Protein AF-A0A7S3GVZ7-F1 (afdb_monomer)

Mean predicted aligned error: 11.16 Å

Radius of gyration: 27.03 Å; Cα contacts (8 Å, |Δi|>4): 49; chains: 1; bounding box: 55×27×97 Å

Foldseek 3Di:
DDDDDDPPDDPDPDPCVVVLQVLLVLLCPQPPDDNVVSNVLSVLSCVLPVDDPVPGDPVSVVSVVVSVVSVVNSVVVVVVVVVVVVVVVVVVVVVVVVVVVVVVVVVVVVVD

Secondary structure (DSSP, 8-state):
--------------TTHHHHHHHHHHHHH-TTS-HHHHHHHHHHHHHHHSS-GGG--HHHHHHHHHHHHHHHHHHHHHHHHHHHHHHHHHHHHHHHHHHHHHHHHHHHHH--

Structure (mmCIF, N/CA/C/O backbone):
data_AF-A0A7S3GVZ7-F1
#
_entry.id   AF-A0A7S3GVZ7-F1
#
loop_
_atom_site.group_PDB
_atom_site.id
_atom_site.type_symbol
_atom_site.label_atom_id
_atom_site.label_alt_id
_atom_site.label_comp_id
_atom_site.label_asym_id
_atom_site.label_entity_id
_atom_site.label_seq_id
_atom_site.pdbx_PDB_ins_code
_atom_site.Cartn_x
_atom_site.Cartn_y
_atom_site.Cartn_z
_atom_site.occupancy
_atom_site.B_iso_or_equiv
_atom_site.auth_seq_id
_atom_site.auth_comp_id
_atom_site.auth_asym_id
_atom_site.auth_atom_id
_atom_site.pdbx_PDB_model_num
ATOM 1 N N . GLY A 1 1 ? 23.281 -6.032 -47.164 1.00 33.00 1 GLY A N 1
ATOM 2 C CA . GLY A 1 1 ? 23.145 -7.269 -46.366 1.00 33.00 1 GLY A CA 1
ATOM 3 C C . GLY A 1 1 ? 24.427 -7.468 -45.578 1.00 33.00 1 GLY A C 1
ATOM 4 O O . GLY A 1 1 ? 25.451 -7.018 -46.054 1.00 33.00 1 GLY A O 1
ATOM 5 N N . VAL A 1 2 ? 24.462 -8.074 -44.396 1.00 30.36 2 VAL A N 1
ATOM 6 C CA . VAL A 1 2 ? 23.457 -8.876 -43.692 1.00 30.36 2 VAL A CA 1
ATOM 7 C C . VAL A 1 2 ? 23.784 -8.833 -42.185 1.00 30.36 2 VAL A C 1
ATOM 9 O O . VAL A 1 2 ? 24.951 -8.780 -41.816 1.00 30.36 2 VAL A O 1
ATOM 12 N N . ALA A 1 3 ? 22.728 -8.928 -41.371 1.00 36.41 3 ALA A N 1
ATOM 13 C CA . ALA A 1 3 ? 22.663 -9.500 -40.020 1.00 36.41 3 ALA A CA 1
ATOM 14 C C . ALA A 1 3 ? 23.325 -8.766 -38.838 1.00 36.41 3 ALA A C 1
ATOM 16 O O . ALA A 1 3 ? 24.429 -9.076 -38.400 1.00 36.41 3 ALA A O 1
ATOM 17 N N . SER A 1 4 ? 22.509 -7.924 -38.198 1.00 39.34 4 SER A N 1
ATOM 18 C CA . SER A 1 4 ? 22.568 -7.685 -36.755 1.00 39.34 4 SER A CA 1
ATOM 19 C C . SER A 1 4 ? 22.102 -8.952 -36.022 1.00 39.34 4 SER A C 1
ATOM 21 O O . SER A 1 4 ? 20.950 -9.369 -36.156 1.00 39.34 4 SER A O 1
ATOM 23 N N . ALA A 1 5 ? 23.004 -9.606 -35.289 1.00 44.56 5 ALA A N 1
ATOM 24 C CA . ALA A 1 5 ? 22.703 -10.796 -34.500 1.00 44.56 5 ALA A CA 1
ATOM 25 C C . ALA A 1 5 ? 22.257 -10.396 -33.086 1.00 44.56 5 ALA A C 1
ATOM 27 O O . ALA A 1 5 ? 23.041 -10.396 -32.137 1.00 44.56 5 ALA A O 1
ATOM 28 N N . ALA A 1 6 ? 20.971 -10.080 -32.927 1.00 46.00 6 ALA A N 1
ATOM 29 C CA . ALA A 1 6 ? 20.355 -10.034 -31.609 1.00 46.00 6 ALA A CA 1
ATOM 30 C C . ALA A 1 6 ? 20.264 -11.470 -31.065 1.00 46.00 6 ALA A C 1
ATOM 32 O O . ALA A 1 6 ? 19.392 -12.249 -31.457 1.00 46.00 6 ALA A O 1
ATOM 33 N N . LYS A 1 7 ? 21.182 -11.841 -30.162 1.00 44.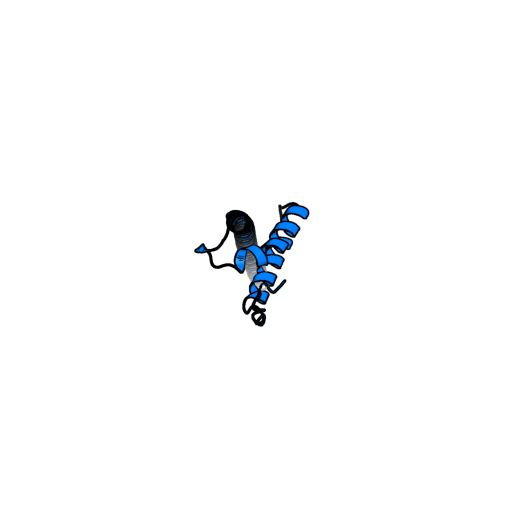41 7 LYS A N 1
ATOM 34 C CA . LYS A 1 7 ? 21.061 -13.055 -29.343 1.00 44.41 7 LYS A CA 1
ATOM 35 C C . LYS A 1 7 ? 19.751 -12.962 -28.559 1.00 44.41 7 LYS A C 1
ATOM 37 O O . LYS A 1 7 ? 19.669 -12.275 -27.544 1.00 44.41 7 LYS A O 1
ATOM 42 N N . LYS A 1 8 ? 18.720 -13.666 -29.029 1.00 49.25 8 LYS A N 1
ATOM 43 C CA . LYS A 1 8 ? 17.477 -13.903 -28.292 1.00 49.25 8 LYS A CA 1
ATOM 44 C C . LYS A 1 8 ? 17.802 -14.823 -27.116 1.00 49.25 8 LYS A C 1
ATOM 46 O O . LYS A 1 8 ? 17.649 -16.038 -27.201 1.00 49.25 8 LYS A O 1
ATOM 51 N N . GLY A 1 9 ? 18.314 -14.232 -26.037 1.00 48.34 9 GLY A N 1
ATOM 52 C CA . GLY A 1 9 ? 18.428 -14.890 -24.745 1.00 48.34 9 GLY A CA 1
ATOM 53 C C . GLY A 1 9 ? 17.056 -15.435 -24.363 1.00 48.34 9 GLY A C 1
ATOM 54 O O . GLY A 1 9 ? 16.056 -14.715 -24.397 1.00 48.34 9 GLY A O 1
ATOM 55 N N . ARG A 1 10 ? 17.003 -16.736 -24.084 1.00 51.22 10 ARG A N 1
ATOM 56 C CA . ARG A 1 10 ? 15.827 -17.439 -23.574 1.00 51.22 10 ARG A CA 1
ATOM 57 C C . ARG A 1 10 ? 15.310 -16.647 -22.371 1.00 51.22 10 ARG A C 1
ATOM 59 O O . ARG A 1 10 ? 15.997 -16.586 -21.361 1.00 51.22 10 ARG A O 1
ATOM 66 N N . ARG A 1 11 ? 14.140 -16.010 -22.501 1.00 57.44 11 ARG A N 1
ATOM 67 C CA . ARG A 1 11 ? 13.440 -15.372 -21.378 1.00 57.44 11 ARG A CA 1
ATOM 68 C C . ARG A 1 11 ? 13.116 -16.472 -20.370 1.00 57.44 11 ARG A C 1
ATOM 70 O O . ARG A 1 11 ? 12.118 -17.170 -20.520 1.00 57.44 11 ARG A O 1
ATOM 77 N N . THR A 1 12 ? 13.994 -16.679 -19.397 1.00 59.19 12 THR A N 1
ATOM 78 C CA . THR A 1 12 ? 13.624 -17.315 -18.138 1.00 59.19 12 THR A CA 1
ATOM 79 C C . THR A 1 12 ? 12.467 -16.512 -17.563 1.00 59.19 12 THR A C 1
ATOM 81 O O . THR A 1 12 ? 12.477 -15.280 -17.633 1.00 59.19 12 THR A O 1
ATOM 84 N N . ALA A 1 13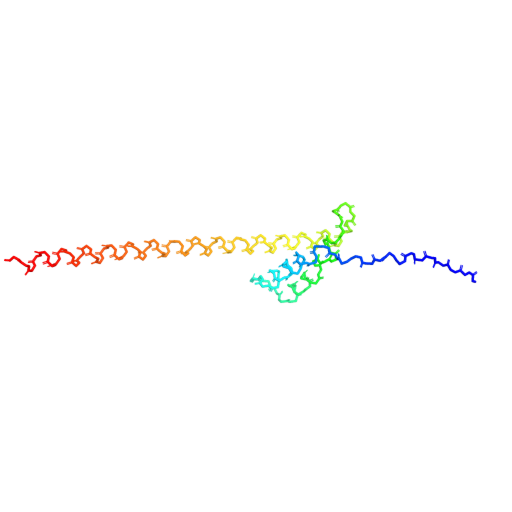 ? 11.433 -17.208 -17.088 1.00 68.44 13 ALA A N 1
ATOM 85 C CA . ALA A 1 13 ? 10.364 -16.561 -16.346 1.00 68.44 13 ALA A CA 1
ATOM 86 C C . ALA A 1 13 ? 11.012 -15.732 -15.233 1.00 68.44 13 ALA A C 1
ATOM 88 O O . ALA A 1 13 ? 11.892 -16.224 -14.527 1.00 68.44 13 ALA A O 1
ATOM 89 N N . ASP A 1 14 ? 10.643 -14.459 -15.174 1.00 74.62 14 ASP A N 1
ATOM 90 C CA . ASP A 1 14 ? 11.163 -13.529 -14.186 1.00 74.62 14 ASP A CA 1
ATOM 91 C C . ASP A 1 14 ? 10.765 -14.044 -12.792 1.00 74.62 14 ASP A C 1
ATOM 93 O O . ASP A 1 14 ? 9.561 -14.150 -12.528 1.00 74.62 14 ASP A O 1
ATOM 97 N N . PRO A 1 15 ? 11.723 -14.437 -11.931 1.00 82.31 15 PRO A N 1
ATOM 98 C CA . PRO A 1 15 ? 11.408 -15.034 -10.635 1.00 82.31 15 PRO A CA 1
ATOM 99 C C . PRO A 1 15 ? 10.668 -14.055 -9.713 1.00 82.31 15 PRO A C 1
ATOM 101 O O . PRO A 1 15 ? 9.989 -14.489 -8.785 1.00 82.31 15 PRO A O 1
ATOM 104 N N . ASP A 1 16 ? 10.753 -12.751 -9.987 1.00 88.94 16 ASP A N 1
ATOM 105 C CA . ASP A 1 16 ? 10.142 -11.699 -9.182 1.00 88.94 16 ASP A CA 1
ATOM 106 C C . ASP A 1 16 ? 8.791 -11.221 -9.732 1.00 88.94 16 ASP A C 1
ATOM 108 O O . ASP A 1 16 ? 8.179 -10.319 -9.159 1.00 88.94 16 ASP A O 1
ATOM 112 N N . LEU A 1 17 ? 8.262 -11.857 -10.787 1.00 87.69 17 LEU A N 1
ATOM 113 C CA . LEU A 1 17 ? 6.988 -11.470 -11.404 1.00 87.69 17 LEU A CA 1
ATOM 114 C C . LEU A 1 17 ? 5.845 -11.370 -10.384 1.00 87.69 17 LEU A C 1
ATOM 116 O O . LEU A 1 17 ? 5.134 -10.370 -10.355 1.00 87.69 17 LEU A O 1
ATOM 120 N N . ALA A 1 18 ? 5.732 -12.361 -9.495 1.00 91.38 18 ALA A N 1
ATOM 121 C CA . ALA A 1 18 ? 4.714 -12.375 -8.447 1.00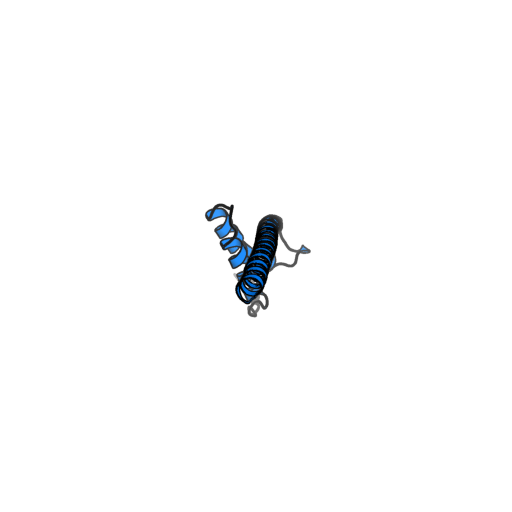 91.38 18 ALA A CA 1
ATOM 122 C C . ALA A 1 18 ? 4.851 -11.190 -7.473 1.00 91.38 18 ALA A C 1
ATOM 124 O O . ALA A 1 18 ? 3.851 -10.653 -6.997 1.00 91.38 18 ALA A O 1
ATOM 125 N N . LYS A 1 19 ? 6.083 -10.741 -7.196 1.00 92.94 19 LYS A N 1
ATOM 126 C CA . LYS A 1 19 ? 6.334 -9.573 -6.341 1.00 92.94 19 LYS A CA 1
ATOM 127 C C . LYS A 1 19 ? 5.908 -8.290 -7.045 1.00 92.94 19 LYS A C 1
ATOM 129 O O . LYS A 1 19 ? 5.287 -7.433 -6.423 1.00 92.94 19 LYS A O 1
ATOM 134 N N . TYR A 1 20 ? 6.195 -8.168 -8.341 1.00 93.75 20 TYR A N 1
ATOM 135 C CA . TYR A 1 20 ? 5.752 -7.020 -9.134 1.00 93.75 20 TYR A CA 1
ATOM 136 C C . TYR A 1 20 ? 4.229 -6.942 -9.212 1.00 93.75 20 TYR A C 1
ATOM 138 O O . TYR A 1 20 ? 3.670 -5.863 -9.030 1.00 93.75 20 TYR A O 1
ATOM 146 N N . ASP A 1 21 ? 3.555 -8.075 -9.406 1.00 93.75 21 ASP A N 1
ATOM 147 C CA . ASP A 1 21 ? 2.094 -8.128 -9.431 1.00 93.75 21 ASP A CA 1
ATOM 148 C C . ASP A 1 21 ? 1.491 -7.740 -8.075 1.00 93.75 21 ASP A C 1
ATOM 150 O O . ASP A 1 21 ? 0.523 -6.978 -8.031 1.00 93.75 21 ASP A O 1
ATOM 154 N N . SER A 1 22 ? 2.107 -8.181 -6.972 1.00 95.00 22 SER A N 1
ATOM 155 C CA . SER A 1 22 ? 1.705 -7.790 -5.618 1.00 95.00 22 SER A CA 1
ATOM 156 C C . SER A 1 22 ? 1.845 -6.284 -5.388 1.00 95.00 22 SER A C 1
ATOM 158 O O . SER A 1 22 ? 0.919 -5.657 -4.883 1.00 95.00 22 SER A O 1
ATOM 160 N N . ILE A 1 23 ? 2.975 -5.682 -5.772 1.00 94.56 23 ILE A N 1
ATOM 161 C CA . ILE A 1 23 ? 3.184 -4.232 -5.636 1.00 94.56 23 ILE A CA 1
ATOM 162 C C . ILE A 1 23 ? 2.179 -3.471 -6.509 1.00 94.56 23 ILE A C 1
ATOM 164 O O . ILE A 1 23 ? 1.557 -2.513 -6.055 1.00 94.56 23 ILE A O 1
ATOM 168 N N . ALA A 1 24 ? 1.975 -3.916 -7.750 1.00 95.50 24 ALA A N 1
ATOM 169 C CA . ALA A 1 24 ? 1.028 -3.297 -8.667 1.00 95.50 24 ALA A CA 1
ATOM 170 C C . ALA A 1 24 ? -0.417 -3.372 -8.152 1.00 95.50 24 ALA A C 1
ATOM 172 O O . ALA A 1 24 ? -1.173 -2.427 -8.362 1.00 95.50 24 ALA A O 1
ATOM 173 N N . ALA A 1 25 ? -0.803 -4.460 -7.480 1.00 95.75 25 ALA A N 1
ATOM 174 C CA . ALA A 1 25 ? -2.109 -4.579 -6.838 1.00 95.75 25 ALA A CA 1
ATOM 175 C C . ALA A 1 25 ? -2.277 -3.542 -5.718 1.00 95.75 25 ALA A C 1
ATOM 177 O O . ALA A 1 25 ? -3.211 -2.748 -5.769 1.00 95.75 25 ALA A O 1
ATOM 178 N N . VAL A 1 26 ? -1.316 -3.454 -4.791 1.00 95.12 26 VAL A N 1
ATOM 179 C CA . VAL A 1 26 ? -1.366 -2.474 -3.690 1.00 95.12 26 VAL A CA 1
ATOM 180 C C . VAL A 1 26 ? -1.440 -1.038 -4.219 1.00 95.12 26 VAL A C 1
ATOM 182 O O . VAL A 1 26 ? -2.235 -0.238 -3.735 1.00 95.12 26 VAL A O 1
ATOM 185 N N . VAL A 1 27 ? -0.668 -0.709 -5.258 1.00 95.62 27 VAL A N 1
ATOM 186 C CA . VAL A 1 27 ? -0.698 0.625 -5.880 1.00 95.62 27 VAL A CA 1
ATOM 187 C C . VAL A 1 27 ? -2.049 0.926 -6.544 1.00 95.62 27 VAL A C 1
ATOM 189 O O . VAL A 1 27 ? -2.499 2.071 -6.507 1.00 95.62 27 VAL A O 1
ATOM 192 N N . ARG A 1 28 ? -2.727 -0.067 -7.141 1.00 95.62 28 ARG A N 1
ATOM 193 C CA . ARG A 1 28 ? -4.079 0.117 -7.712 1.00 95.62 28 ARG A CA 1
ATOM 194 C C . ARG A 1 28 ? -5.126 0.383 -6.638 1.00 95.62 28 ARG A C 1
ATOM 196 O O . ARG A 1 28 ? -6.011 1.219 -6.848 1.00 95.62 28 ARG A O 1
ATOM 203 N N . ASP A 1 29 ? -4.985 -0.285 -5.505 1.00 93.88 29 ASP A N 1
ATOM 204 C CA . ASP A 1 29 ? -5.953 -0.246 -4.413 1.00 93.88 29 ASP A CA 1
ATOM 205 C C . ASP A 1 29 ? -5.691 0.903 -3.431 1.00 93.88 29 ASP A C 1
ATOM 207 O O . ASP A 1 29 ? -6.499 1.143 -2.543 1.00 93.88 29 ASP A O 1
ATOM 211 N N . ALA A 1 30 ? -4.608 1.664 -3.618 1.00 94.50 30 ALA A N 1
ATOM 212 C CA . ALA A 1 30 ? -4.302 2.822 -2.791 1.00 94.50 30 ALA A CA 1
ATOM 213 C C . ALA A 1 30 ? -5.442 3.859 -2.813 1.00 94.50 30 ALA A C 1
ATOM 215 O O . ALA A 1 30 ? -5.885 4.314 -3.876 1.00 94.50 30 ALA A O 1
ATOM 216 N N . ASP A 1 31 ? -5.909 4.253 -1.634 1.00 90.31 31 ASP A N 1
ATOM 217 C CA . ASP A 1 31 ? -6.916 5.299 -1.466 1.00 90.31 31 ASP A CA 1
ATOM 218 C C . ASP A 1 31 ? -6.284 6.694 -1.593 1.00 90.31 31 ASP A C 1
ATOM 220 O O . ASP A 1 31 ? -5.090 6.876 -1.369 1.00 90.31 31 ASP A O 1
ATOM 224 N N . GLY A 1 32 ? -7.077 7.703 -1.963 1.00 90.25 32 GLY A N 1
ATOM 225 C CA . GLY A 1 32 ? -6.617 9.100 -2.005 1.00 90.25 32 GLY A CA 1
ATOM 226 C C . GLY A 1 32 ? -5.835 9.517 -3.258 1.00 90.25 32 GLY A C 1
ATOM 227 O O . GLY A 1 32 ? -5.475 10.686 -3.374 1.00 90.25 32 GLY A O 1
ATOM 228 N N . TYR A 1 33 ? -5.633 8.618 -4.228 1.00 92.69 33 TYR A N 1
ATOM 229 C CA . TYR A 1 33 ? -4.966 8.931 -5.499 1.00 92.69 33 TYR A CA 1
ATOM 230 C C . TYR A 1 33 ? -5.903 8.785 -6.713 1.00 92.69 33 TYR A C 1
ATOM 232 O O . TYR A 1 33 ? -6.724 7.861 -6.755 1.00 92.69 33 TYR A O 1
ATOM 240 N N . PRO A 1 34 ? -5.757 9.632 -7.753 1.00 94.62 34 PRO A N 1
ATOM 241 C CA . PRO A 1 34 ? -6.523 9.507 -8.992 1.00 94.62 34 PRO A CA 1
ATOM 242 C C . PRO A 1 34 ? -6.322 8.152 -9.683 1.00 94.62 34 PRO A C 1
ATOM 244 O O . PRO A 1 34 ? -5.196 7.670 -9.823 1.00 94.62 34 PRO A O 1
ATOM 247 N N . SER A 1 35 ? -7.406 7.563 -10.196 1.00 92.62 35 SER A N 1
ATOM 248 C CA . SER A 1 35 ? -7.398 6.236 -10.836 1.00 92.62 35 SER A CA 1
ATOM 249 C C . SER A 1 35 ? -6.406 6.124 -11.998 1.00 92.62 35 SER A C 1
ATOM 251 O O . SER A 1 35 ? -5.709 5.117 -12.114 1.00 92.62 35 SER A O 1
ATOM 253 N N . GLY A 1 36 ? -6.287 7.171 -12.820 1.00 92.94 36 GLY A N 1
ATOM 254 C CA . GLY A 1 36 ? -5.331 7.215 -13.929 1.00 92.94 36 GLY A CA 1
ATOM 255 C C . GLY A 1 36 ? -3.872 7.149 -13.467 1.00 92.94 36 GLY A C 1
ATOM 256 O O . GLY A 1 36 ? -3.072 6.429 -14.061 1.00 92.94 36 GLY A O 1
ATOM 257 N N . ILE A 1 37 ? -3.539 7.829 -12.366 1.00 92.56 37 ILE A N 1
ATOM 258 C CA . ILE A 1 37 ? -2.186 7.819 -11.792 1.00 92.56 37 ILE A CA 1
ATOM 259 C C . ILE A 1 37 ? -1.879 6.439 -11.206 1.00 92.56 37 ILE A C 1
ATOM 261 O O . ILE A 1 37 ? -0.818 5.881 -11.477 1.00 92.56 37 ILE A O 1
ATOM 265 N N . LYS A 1 38 ? -2.832 5.839 -10.483 1.00 95.50 38 LYS A N 1
ATOM 266 C CA . LYS A 1 38 ? -2.687 4.483 -9.933 1.00 95.50 38 LYS A CA 1
ATOM 267 C C . LYS A 1 38 ? -2.476 3.432 -11.018 1.00 95.50 38 LYS A C 1
ATOM 269 O O . LYS A 1 38 ? -1.582 2.599 -10.901 1.00 95.50 38 LYS A O 1
ATOM 274 N N . ALA A 1 39 ? -3.258 3.488 -12.096 1.00 94.38 39 ALA A N 1
ATOM 275 C CA . ALA A 1 39 ? -3.118 2.574 -13.226 1.00 94.38 39 ALA A CA 1
ATOM 276 C C . ALA A 1 39 ? -1.757 2.733 -13.925 1.00 94.38 39 ALA A C 1
ATOM 278 O O . ALA A 1 39 ? -1.089 1.737 -14.211 1.00 94.38 39 ALA A O 1
ATOM 279 N N . MET A 1 40 ? -1.322 3.979 -14.142 1.00 94.44 40 MET A N 1
ATOM 280 C CA . MET A 1 40 ? -0.010 4.283 -14.711 1.00 94.44 40 MET A CA 1
ATOM 281 C C . MET A 1 40 ? 1.114 3.717 -13.838 1.00 94.44 40 MET A C 1
ATOM 283 O O . MET A 1 40 ? 1.937 2.948 -14.335 1.00 94.44 40 MET A O 1
ATOM 287 N N . LEU A 1 41 ? 1.125 4.034 -12.540 1.00 94.69 41 LEU A N 1
ATOM 288 C CA . LEU A 1 41 ? 2.146 3.547 -11.614 1.00 94.69 41 LEU A CA 1
ATOM 289 C C . LEU A 1 41 ? 2.142 2.018 -11.550 1.00 94.69 41 LEU A C 1
ATOM 291 O O . LEU A 1 41 ? 3.189 1.408 -11.731 1.00 94.69 41 LEU A O 1
ATOM 295 N N . ALA A 1 42 ? 0.979 1.379 -11.421 1.00 94.88 42 ALA A N 1
ATOM 296 C CA . ALA A 1 42 ? 0.872 -0.078 -11.410 1.00 94.88 42 ALA A CA 1
ATOM 297 C C . ALA A 1 42 ? 1.441 -0.730 -12.684 1.00 94.88 42 ALA A C 1
ATOM 299 O O . ALA A 1 42 ? 2.106 -1.762 -12.607 1.00 94.88 42 ALA A O 1
ATOM 300 N N . SER A 1 43 ? 1.228 -0.118 -13.854 1.00 93.69 43 SER A N 1
ATOM 301 C CA . SER A 1 43 ? 1.801 -0.599 -15.119 1.00 93.69 43 SER A CA 1
ATOM 302 C C . SER A 1 43 ? 3.323 -0.409 -15.204 1.00 93.69 43 SER A C 1
ATOM 304 O O . SER A 1 43 ? 4.016 -1.208 -15.837 1.00 93.69 43 SER A O 1
ATOM 306 N N . ALA A 1 44 ? 3.858 0.609 -14.525 1.00 92.50 44 ALA A N 1
ATOM 307 C CA . ALA A 1 44 ? 5.280 0.926 -14.510 1.00 92.50 44 ALA A CA 1
ATOM 308 C C . ALA A 1 44 ? 6.093 0.046 -13.543 1.00 92.50 44 ALA A C 1
ATOM 310 O O . ALA A 1 44 ? 7.313 -0.003 -13.675 1.00 92.50 44 ALA A O 1
ATOM 31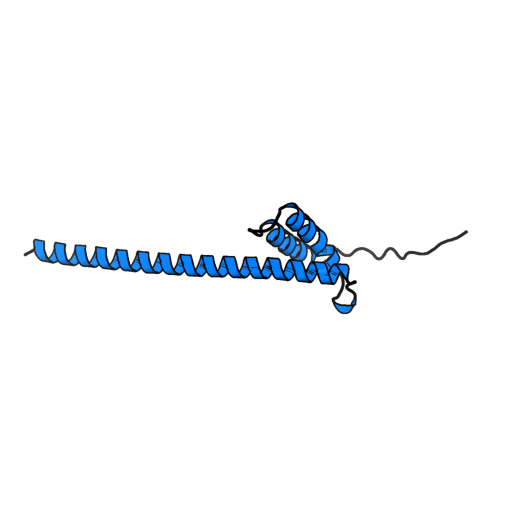1 N N . VAL A 1 45 ? 5.458 -0.675 -12.606 1.00 92.88 45 VAL A N 1
ATOM 312 C CA . VAL A 1 45 ? 6.142 -1.465 -11.557 1.00 92.88 45 VAL A CA 1
ATOM 313 C C . VAL A 1 45 ? 7.191 -2.402 -12.146 1.00 92.88 45 VAL A C 1
ATOM 315 O O . VAL A 1 45 ? 8.360 -2.348 -11.771 1.00 92.88 45 VAL A O 1
ATOM 318 N N . LYS A 1 46 ? 6.800 -3.228 -13.120 1.00 90.56 46 LYS A N 1
ATOM 319 C CA . LYS A 1 46 ? 7.714 -4.204 -13.720 1.00 90.56 46 LYS A CA 1
ATOM 320 C C . LYS A 1 46 ? 8.862 -3.530 -14.468 1.00 90.56 46 LYS A C 1
ATOM 322 O O . LYS A 1 46 ? 10.006 -3.936 -14.323 1.00 90.56 46 LYS A O 1
ATOM 327 N N . VAL A 1 47 ? 8.572 -2.502 -15.263 1.00 87.88 47 VAL A N 1
ATOM 328 C CA . VAL A 1 47 ? 9.592 -1.817 -16.075 1.00 87.88 47 VAL A CA 1
ATOM 329 C C . VAL A 1 47 ? 10.602 -1.087 -15.188 1.00 87.88 47 VAL A C 1
ATOM 331 O O . VAL A 1 47 ? 11.791 -1.080 -15.495 1.00 87.88 47 VAL A O 1
ATOM 334 N N . SER A 1 48 ? 10.147 -0.530 -14.068 1.00 89.44 48 SER A N 1
ATOM 335 C CA . SER A 1 48 ? 10.987 0.252 -13.164 1.00 89.44 48 SER A CA 1
ATOM 336 C C . SER A 1 48 ? 11.780 -0.599 -12.166 1.00 89.44 48 SER A C 1
ATOM 338 O O . SER A 1 48 ? 12.829 -0.163 -11.695 1.00 89.44 48 SER A O 1
ATOM 340 N N . LEU A 1 49 ? 11.310 -1.813 -11.848 1.00 88.50 49 LEU A N 1
ATOM 341 C CA . LEU A 1 49 ? 11.939 -2.702 -10.861 1.00 88.50 49 LEU A CA 1
ATOM 342 C C . LEU A 1 49 ? 12.694 -3.896 -11.462 1.00 88.50 49 LEU A C 1
ATOM 344 O O . LEU A 1 49 ? 13.510 -4.479 -10.752 1.00 88.50 49 LEU A O 1
ATOM 348 N N . ALA A 1 50 ? 12.474 -4.238 -12.737 1.00 86.88 50 ALA A N 1
ATOM 349 C CA . ALA A 1 50 ? 13.186 -5.336 -13.403 1.00 86.88 50 ALA A CA 1
ATOM 350 C C . ALA A 1 50 ? 14.676 -5.035 -13.645 1.00 86.88 50 ALA A C 1
ATOM 352 O O . ALA A 1 50 ? 15.483 -5.954 -13.775 1.00 86.88 50 ALA A O 1
ATOM 353 N N . ALA A 1 51 ? 15.056 -3.755 -13.720 1.00 82.12 51 ALA A N 1
ATOM 354 C CA . ALA A 1 51 ? 16.454 -3.353 -13.800 1.00 82.12 51 ALA A CA 1
ATOM 355 C C . ALA A 1 51 ? 17.066 -3.201 -12.389 1.00 82.12 51 ALA A C 1
ATOM 357 O O . ALA A 1 51 ? 16.432 -2.596 -11.507 1.00 82.12 51 ALA A O 1
ATOM 358 N N . PRO A 1 52 ? 18.312 -3.677 -12.174 1.00 78.69 52 PRO A N 1
ATOM 359 C CA . PRO A 1 52 ? 19.099 -3.343 -10.990 1.00 78.69 52 PRO A CA 1
ATOM 360 C C . PRO A 1 52 ? 19.155 -1.832 -10.776 1.00 78.69 52 PRO A C 1
ATOM 362 O O . PRO A 1 52 ? 19.160 -1.077 -11.747 1.00 78.69 52 PRO A O 1
ATOM 365 N N . ARG A 1 53 ? 19.216 -1.394 -9.513 1.00 76.44 53 ARG A N 1
ATOM 366 C CA . ARG A 1 53 ? 19.142 0.028 -9.137 1.00 76.44 53 ARG A CA 1
ATOM 367 C C . ARG A 1 53 ? 20.107 0.902 -9.942 1.00 76.44 53 ARG A C 1
ATOM 369 O O . ARG A 1 53 ? 19.669 1.898 -10.497 1.00 76.44 53 ARG A O 1
ATOM 376 N N . ASP A 1 54 ? 21.357 0.474 -10.082 1.00 74.81 54 ASP A N 1
ATOM 377 C CA . ASP A 1 54 ? 22.414 1.239 -10.763 1.00 74.81 54 ASP A CA 1
ATOM 378 C C . ASP A 1 54 ? 22.234 1.317 -12.293 1.00 74.81 54 ASP A C 1
ATOM 380 O O . ASP A 1 54 ? 22.934 2.062 -12.973 1.00 74.81 54 ASP A O 1
ATOM 384 N N . LEU A 1 55 ? 21.296 0.540 -12.845 1.00 73.12 55 LEU A N 1
ATOM 385 C CA . LEU A 1 55 ? 20.944 0.508 -14.266 1.00 73.12 55 LEU A CA 1
ATOM 386 C C . LEU A 1 55 ? 19.578 1.151 -14.546 1.00 73.12 55 LEU A C 1
ATOM 388 O O . LEU A 1 55 ? 19.125 1.156 -15.693 1.00 73.12 55 LEU A O 1
ATOM 392 N N . ARG A 1 56 ? 18.897 1.682 -13.522 1.00 79.00 56 ARG A N 1
ATOM 393 C CA . ARG A 1 56 ? 17.627 2.387 -13.704 1.00 79.00 56 ARG A CA 1
ATOM 394 C C . ARG A 1 56 ? 17.899 3.733 -14.363 1.00 79.00 56 ARG A C 1
ATOM 396 O O . ARG A 1 56 ? 18.643 4.560 -13.857 1.00 79.00 56 ARG A O 1
ATOM 403 N N . HIS A 1 57 ? 17.277 3.966 -15.511 1.00 80.00 57 HIS A N 1
ATOM 404 C CA . HIS A 1 57 ? 17.259 5.293 -16.123 1.00 80.00 57 HIS A CA 1
ATOM 405 C C . HIS A 1 57 ? 16.322 6.224 -15.331 1.00 80.00 57 HIS A C 1
ATOM 407 O O . HIS A 1 57 ? 15.407 5.742 -14.664 1.00 80.00 57 HIS A O 1
ATOM 413 N N . GLY A 1 58 ? 16.490 7.548 -15.438 1.00 83.12 58 GLY A N 1
ATOM 414 C CA . GLY A 1 58 ? 15.793 8.529 -14.579 1.00 83.12 58 GLY A CA 1
ATOM 415 C C . GLY A 1 58 ? 14.259 8.410 -14.526 1.00 83.12 58 GLY A C 1
ATOM 416 O O . GLY A 1 58 ? 13.642 8.724 -13.509 1.00 83.12 58 GLY A O 1
ATOM 417 N N . PHE A 1 59 ? 13.631 7.877 -15.580 1.00 84.62 59 PHE A N 1
ATOM 418 C CA . PHE A 1 59 ?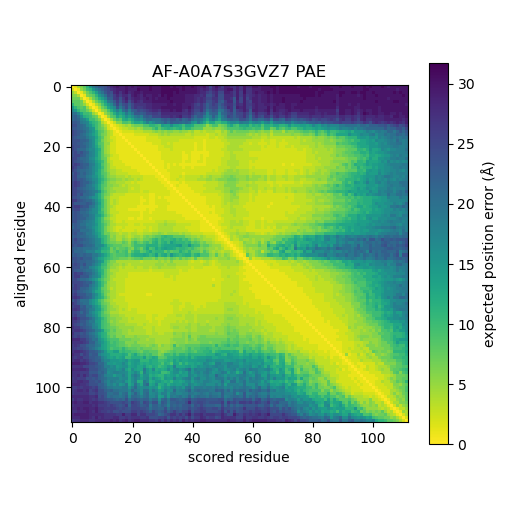 12.208 7.525 -15.564 1.00 84.62 59 PHE A CA 1
ATOM 419 C C . PHE A 1 59 ? 11.883 6.438 -14.527 1.00 84.62 59 PHE A C 1
ATOM 421 O O . PHE A 1 59 ? 10.974 6.613 -13.720 1.00 84.62 59 PHE A O 1
ATOM 428 N N . ALA A 1 60 ? 12.632 5.333 -14.524 1.00 86.12 60 ALA A N 1
ATOM 429 C CA . ALA A 1 60 ? 12.426 4.232 -13.588 1.00 86.12 60 ALA A CA 1
ATOM 430 C C . ALA A 1 60 ? 12.663 4.683 -12.141 1.00 86.12 60 ALA A C 1
ATOM 432 O O . ALA A 1 60 ? 11.905 4.300 -11.257 1.00 86.12 60 ALA A O 1
ATOM 433 N N . GLU A 1 61 ? 13.656 5.541 -11.899 1.00 89.31 61 GLU A N 1
ATOM 434 C CA . GLU A 1 61 ? 13.889 6.116 -10.569 1.00 89.31 61 GLU A CA 1
ATOM 435 C C . GLU A 1 61 ? 12.713 6.973 -10.096 1.00 89.31 61 GLU A C 1
ATOM 437 O O . GLU A 1 61 ? 12.227 6.791 -8.982 1.00 89.31 61 GLU A O 1
ATOM 442 N N . SER A 1 62 ? 12.198 7.845 -10.966 1.00 90.19 62 SER A N 1
ATOM 443 C CA . SER A 1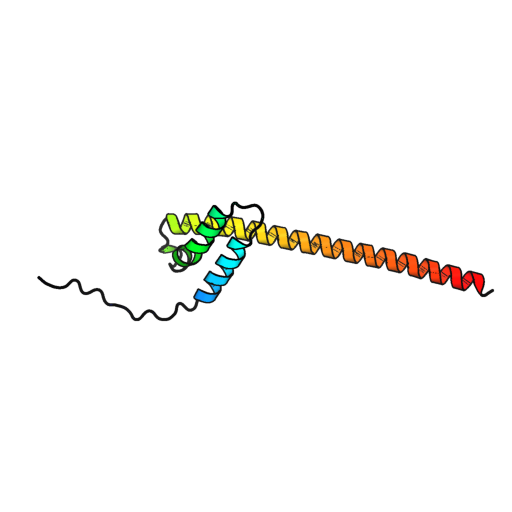 62 ? 11.055 8.709 -10.649 1.00 90.19 62 SER A CA 1
ATOM 444 C C . SER A 1 62 ? 9.781 7.900 -10.386 1.00 90.19 62 SER A C 1
ATOM 446 O O . SER A 1 62 ? 9.037 8.188 -9.451 1.00 90.19 62 SER A O 1
ATOM 448 N N . MET A 1 63 ? 9.538 6.849 -11.176 1.00 91.44 63 MET A N 1
ATOM 449 C CA . MET A 1 63 ? 8.416 5.936 -10.946 1.00 91.44 63 MET A CA 1
ATOM 450 C C . MET A 1 63 ? 8.554 5.188 -9.619 1.00 91.44 63 MET A C 1
ATOM 452 O O . MET A 1 63 ? 7.571 5.061 -8.896 1.00 91.44 63 MET A O 1
ATOM 456 N N . VAL A 1 64 ? 9.759 4.717 -9.279 1.00 91.94 64 VAL A N 1
ATOM 457 C CA . VAL A 1 64 ? 10.015 4.038 -8.001 1.00 91.94 64 VAL A CA 1
ATOM 458 C C . VAL A 1 64 ? 9.791 4.979 -6.823 1.00 91.94 64 VAL A C 1
ATOM 460 O O . VAL A 1 64 ? 9.148 4.569 -5.864 1.00 91.94 64 VAL A O 1
ATOM 463 N N . ALA A 1 65 ? 10.245 6.231 -6.907 1.00 93.00 65 ALA A N 1
ATOM 464 C CA . ALA A 1 65 ? 10.022 7.221 -5.856 1.00 93.00 65 ALA A CA 1
ATOM 465 C C . ALA A 1 65 ? 8.522 7.480 -5.617 1.00 93.00 65 ALA A C 1
ATOM 467 O O . ALA A 1 65 ? 8.070 7.497 -4.474 1.00 93.00 65 ALA A O 1
ATOM 468 N N . MET A 1 66 ? 7.726 7.598 -6.685 1.00 93.25 66 MET A N 1
ATOM 469 C CA . MET A 1 66 ? 6.271 7.753 -6.555 1.00 93.25 66 MET A CA 1
ATOM 470 C C . MET A 1 66 ? 5.588 6.497 -6.005 1.00 93.25 66 MET A C 1
ATOM 472 O O . MET A 1 66 ? 4.684 6.597 -5.182 1.00 93.25 66 MET A O 1
ATOM 476 N N . MET A 1 67 ? 6.015 5.302 -6.428 1.00 94.31 67 MET A N 1
ATOM 477 C CA . MET A 1 67 ? 5.513 4.050 -5.849 1.00 94.31 67 MET A CA 1
ATOM 478 C C . MET A 1 67 ? 5.846 3.957 -4.359 1.00 94.31 67 MET A C 1
ATOM 480 O O . MET A 1 67 ? 5.013 3.513 -3.579 1.00 94.31 67 MET A O 1
ATOM 484 N N . GLU A 1 68 ? 7.043 4.382 -3.957 1.00 94.81 68 GLU A N 1
ATOM 485 C CA . GLU A 1 68 ? 7.470 4.403 -2.559 1.00 94.81 68 GLU A CA 1
ATOM 486 C C . GLU A 1 68 ? 6.585 5.325 -1.712 1.00 94.81 68 GLU A C 1
ATOM 488 O O . GLU A 1 68 ? 6.163 4.931 -0.627 1.00 94.81 68 GLU A O 1
ATOM 493 N N . GLU A 1 69 ? 6.253 6.516 -2.210 1.00 94.94 69 GLU A N 1
ATOM 494 C CA . GLU A 1 69 ? 5.334 7.436 -1.532 1.00 94.94 69 GLU A CA 1
ATOM 495 C C . GLU A 1 69 ? 3.938 6.821 -1.346 1.00 94.94 69 GLU A C 1
ATOM 497 O O . GLU A 1 69 ? 3.398 6.835 -0.239 1.00 94.94 69 GLU A O 1
ATOM 502 N N . VAL A 1 70 ? 3.384 6.219 -2.405 1.00 95.12 70 VAL A N 1
ATOM 503 C CA . VAL A 1 70 ? 2.082 5.535 -2.351 1.00 95.12 70 VAL A CA 1
ATOM 504 C C . VAL A 1 70 ? 2.114 4.360 -1.370 1.00 95.12 70 VAL A C 1
ATOM 506 O O . VAL A 1 70 ? 1.195 4.183 -0.579 1.00 95.12 70 VAL A O 1
ATOM 509 N N . LEU A 1 71 ? 3.174 3.551 -1.375 1.00 94.62 71 LEU A N 1
ATOM 510 C CA . LEU A 1 71 ? 3.282 2.414 -0.458 1.00 94.62 71 LEU A CA 1
ATOM 511 C C . LEU A 1 71 ? 3.404 2.866 1.002 1.00 94.62 71 LEU A C 1
ATOM 513 O O . LEU A 1 71 ? 2.770 2.271 1.872 1.00 94.62 71 LEU A O 1
ATOM 517 N N . LYS A 1 72 ? 4.150 3.944 1.274 1.00 95.31 72 LYS A N 1
ATOM 518 C CA . LYS A 1 72 ? 4.252 4.534 2.617 1.00 95.31 72 LYS A CA 1
ATOM 519 C C . LYS A 1 72 ? 2.919 5.091 3.108 1.00 95.31 72 LYS A C 1
ATOM 521 O O . LYS A 1 72 ? 2.597 4.930 4.284 1.00 95.31 72 LYS A O 1
ATOM 526 N N . SER A 1 73 ? 2.136 5.731 2.238 1.00 94.75 73 SER A N 1
ATOM 527 C CA . SER A 1 73 ? 0.818 6.246 2.626 1.00 94.75 73 SER A CA 1
ATOM 528 C C . SER A 1 73 ? -0.172 5.115 2.917 1.00 94.75 73 SER A C 1
ATOM 530 O O . SER A 1 73 ? -0.899 5.181 3.910 1.00 94.75 73 SER A O 1
ATOM 532 N N . VAL A 1 74 ? -0.135 4.030 2.135 1.00 94.56 74 VAL A N 1
ATOM 533 C CA . VAL A 1 74 ? -0.916 2.814 2.410 1.00 94.56 74 VAL A CA 1
ATOM 534 C C . VAL A 1 74 ? -0.498 2.181 3.740 1.00 94.56 74 VAL A C 1
ATOM 536 O O . VAL A 1 74 ? -1.359 1.883 4.566 1.00 94.56 74 VAL A O 1
ATOM 539 N N . GLU A 1 75 ? 0.804 2.018 3.991 1.00 93.75 75 GLU A N 1
ATOM 540 C CA . GLU A 1 75 ? 1.323 1.475 5.253 1.00 93.75 75 GLU A CA 1
ATOM 541 C C . GLU A 1 75 ? 0.864 2.307 6.459 1.00 93.75 75 GLU A C 1
ATOM 543 O O . GLU A 1 75 ? 0.388 1.754 7.453 1.00 93.75 75 GLU A O 1
ATOM 548 N N . ALA A 1 76 ? 0.947 3.636 6.360 1.00 93.75 76 ALA A N 1
ATOM 549 C CA . ALA A 1 76 ? 0.476 4.544 7.399 1.00 93.75 76 ALA A CA 1
ATOM 550 C C . ALA A 1 76 ? -1.035 4.402 7.644 1.00 93.75 76 ALA A C 1
ATOM 552 O O . ALA A 1 76 ? -1.458 4.290 8.795 1.00 93.75 76 ALA A O 1
ATOM 553 N N . SER A 1 77 ? -1.843 4.334 6.580 1.00 92.31 77 SER A N 1
ATOM 554 C CA . SER A 1 77 ? -3.295 4.145 6.689 1.00 92.31 77 SER A CA 1
ATOM 555 C C . SER A 1 77 ? -3.653 2.816 7.357 1.00 92.31 77 SER A C 1
ATOM 557 O O . SER A 1 77 ? -4.527 2.771 8.222 1.00 92.31 77 SER A O 1
ATOM 559 N N . VAL A 1 78 ? -2.958 1.729 7.006 1.00 92.88 78 VAL A N 1
ATOM 560 C CA . VAL A 1 78 ? -3.172 0.415 7.628 1.00 92.88 78 VAL A CA 1
ATOM 561 C C . VAL A 1 78 ? -2.810 0.453 9.111 1.00 92.88 78 VAL A C 1
ATOM 563 O O . VAL A 1 78 ? -3.602 -0.002 9.933 1.00 92.88 78 VAL A O 1
ATOM 566 N N . ARG A 1 79 ? -1.664 1.041 9.478 1.00 94.06 79 ARG A N 1
ATOM 567 C CA . ARG A 1 79 ? -1.264 1.198 10.888 1.00 94.06 79 ARG A CA 1
ATOM 568 C C . ARG A 1 79 ? -2.281 2.000 11.690 1.00 94.06 79 ARG A C 1
ATOM 570 O O . ARG A 1 79 ? -2.617 1.606 12.801 1.00 94.06 79 ARG A O 1
ATOM 577 N N . GLN A 1 80 ? -2.794 3.085 11.117 1.00 93.31 80 GLN A N 1
ATOM 578 C CA . GLN A 1 80 ? -3.828 3.888 11.755 1.00 93.31 80 GLN A CA 1
ATOM 579 C C . GLN A 1 80 ? -5.112 3.075 11.971 1.00 93.31 80 GLN A C 1
ATOM 581 O O . GLN A 1 80 ? -5.637 3.056 13.080 1.00 93.31 80 GLN A O 1
ATOM 586 N N . LYS A 1 81 ? -5.582 2.344 10.951 1.00 92.25 81 LYS A N 1
ATOM 587 C CA . LYS A 1 81 ? -6.772 1.482 11.063 1.00 92.25 81 LYS A CA 1
ATOM 588 C C . LYS A 1 81 ? -6.605 0.407 12.139 1.00 92.25 81 LYS A C 1
ATOM 590 O O . LYS A 1 81 ? -7.553 0.141 12.869 1.00 92.25 81 LYS A O 1
ATOM 595 N N . VAL A 1 82 ? -5.421 -0.199 12.256 1.00 94.06 82 VAL A N 1
ATOM 596 C CA . VAL A 1 82 ? -5.127 -1.176 13.319 1.00 94.06 82 VAL A CA 1
ATOM 597 C C . VAL A 1 82 ? -5.218 -0.519 14.693 1.00 94.06 82 VAL A C 1
ATOM 599 O O . VAL A 1 82 ? -5.968 -1.008 15.531 1.00 94.06 82 VAL A O 1
ATOM 602 N N . ALA A 1 83 ? -4.550 0.618 14.898 1.00 93.44 83 ALA A N 1
ATOM 603 C CA . ALA A 1 83 ? -4.592 1.335 16.172 1.00 93.44 83 ALA A CA 1
ATOM 604 C C . ALA A 1 83 ? -6.024 1.756 16.558 1.00 93.44 83 ALA A C 1
ATOM 606 O O . ALA A 1 83 ? -6.439 1.597 17.703 1.00 93.44 83 ALA A O 1
ATOM 607 N N . GLU A 1 84 ? -6.816 2.242 15.599 1.00 92.44 84 GLU A N 1
ATOM 608 C CA . GLU A 1 84 ? -8.226 2.585 15.820 1.00 92.44 84 GLU A CA 1
ATOM 609 C C . GLU A 1 84 ? -9.078 1.366 16.204 1.00 92.44 84 GLU A C 1
ATOM 611 O O . GLU A 1 84 ? -9.983 1.478 17.032 1.00 92.44 84 GLU A O 1
ATOM 616 N N . LEU A 1 85 ? -8.822 0.203 15.600 1.00 92.12 85 LEU A N 1
ATOM 617 C CA . LEU A 1 85 ? -9.531 -1.032 15.930 1.00 92.12 85 LEU A CA 1
ATOM 618 C C . LEU A 1 85 ? -9.131 -1.566 17.308 1.00 92.12 85 LEU A C 1
ATOM 620 O O . LEU A 1 85 ? -10.007 -1.977 18.062 1.00 92.12 85 LEU A O 1
ATOM 624 N N . GLU A 1 86 ? -7.847 -1.522 17.660 1.00 92.94 86 GLU A N 1
ATOM 625 C CA . GLU A 1 86 ? -7.356 -1.910 18.988 1.00 92.94 86 GLU A CA 1
ATOM 626 C C . GLU A 1 86 ? -7.976 -1.047 20.094 1.00 92.94 86 GLU A C 1
ATOM 628 O O . GLU A 1 86 ? -8.425 -1.580 21.110 1.00 92.94 86 GLU A O 1
ATOM 633 N N . LEU A 1 87 ? -8.092 0.268 19.871 1.00 91.62 87 LEU A N 1
ATOM 634 C CA . LEU A 1 87 ? -8.779 1.173 20.795 1.00 91.62 87 LEU A CA 1
ATOM 635 C C . LEU A 1 87 ? -10.255 0.797 20.972 1.00 91.62 87 LEU A C 1
ATOM 637 O O . LEU A 1 87 ? -10.711 0.649 22.102 1.00 91.62 87 LEU A O 1
ATOM 641 N N . LYS A 1 88 ? -10.984 0.561 19.874 1.00 89.81 88 LYS A N 1
ATOM 642 C CA . LYS A 1 88 ? -12.405 0.166 19.926 1.00 89.81 88 LYS A CA 1
ATOM 643 C C . LYS A 1 88 ? -12.626 -1.155 20.656 1.00 89.81 88 LYS A C 1
ATOM 645 O O . LYS A 1 88 ? -13.623 -1.310 21.358 1.00 89.81 88 LYS A O 1
ATOM 650 N N . VAL A 1 89 ? -11.722 -2.119 20.483 1.00 91.19 89 VAL A N 1
ATOM 651 C CA . VAL A 1 89 ? -11.779 -3.391 21.215 1.00 91.19 89 VAL A CA 1
ATOM 652 C C . VAL A 1 89 ? -11.565 -3.145 22.708 1.00 91.19 89 VAL A C 1
ATOM 654 O O . VAL A 1 89 ? -12.371 -3.608 23.511 1.00 91.19 89 VAL A O 1
ATOM 657 N N . GLY A 1 90 ? -10.562 -2.343 23.078 1.00 86.75 90 GLY A N 1
ATOM 658 C CA . GLY A 1 90 ? -10.316 -1.973 24.472 1.00 86.75 90 GLY A CA 1
ATOM 659 C C . GLY A 1 90 ? -11.498 -1.249 25.129 1.00 86.75 90 GLY A C 1
ATOM 660 O O . GLY A 1 90 ? -11.866 -1.580 26.254 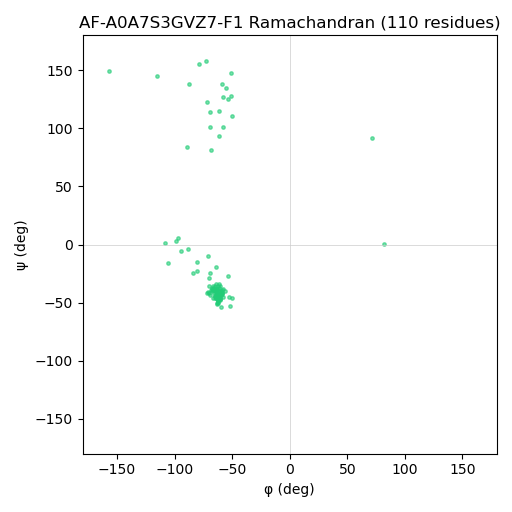1.00 86.75 90 GLY A O 1
ATOM 661 N N . GLU A 1 91 ? -12.129 -0.306 24.427 1.00 88.44 91 GLU A N 1
ATOM 662 C CA . GLU A 1 91 ? -13.343 0.387 24.889 1.00 88.44 91 GLU A CA 1
ATOM 663 C C . GLU A 1 91 ? -14.511 -0.590 25.084 1.00 88.44 91 GLU A C 1
ATOM 665 O O . GLU A 1 91 ? -15.162 -0.588 26.130 1.00 88.44 91 GLU A O 1
ATOM 670 N N . SER A 1 92 ? -14.739 -1.480 24.114 1.00 85.94 92 SER A N 1
ATOM 671 C CA . SER A 1 92 ? -15.772 -2.517 24.203 1.00 85.94 92 SER A CA 1
ATOM 672 C C . SER A 1 92 ? -15.557 -3.443 25.404 1.00 85.94 92 SER A C 1
ATOM 674 O O . SER A 1 92 ? -16.518 -3.810 26.081 1.00 85.94 92 SER A O 1
ATOM 676 N N . ASP A 1 93 ? -14.319 -3.850 25.675 1.00 89.00 93 ASP A N 1
ATOM 677 C CA . ASP A 1 93 ? -14.013 -4.741 26.795 1.00 89.00 93 ASP A CA 1
ATOM 678 C C . ASP A 1 93 ? -14.188 -4.037 28.148 1.00 89.00 93 ASP A C 1
ATOM 680 O O . ASP A 1 93 ? -14.712 -4.637 29.089 1.00 89.00 93 ASP A O 1
ATOM 684 N N . GLN A 1 94 ? -13.858 -2.743 28.237 1.00 83.69 94 GLN A N 1
ATOM 685 C CA . GLN A 1 94 ? -14.155 -1.929 29.420 1.00 83.69 94 GLN A CA 1
ATOM 686 C C . GLN A 1 94 ? -15.663 -1.798 29.656 1.00 83.69 94 GLN A C 1
ATOM 688 O O . GLN A 1 94 ? -16.130 -2.015 30.775 1.00 83.69 94 GLN A O 1
ATOM 693 N N . GLU A 1 95 ? -16.443 -1.488 28.617 1.00 83.88 95 GLU A N 1
ATOM 694 C CA . GLU A 1 95 ? -17.899 -1.400 28.739 1.00 83.88 95 GLU A CA 1
ATOM 695 C C . GLU A 1 95 ? -18.521 -2.724 29.191 1.00 83.88 95 GLU A C 1
ATOM 697 O O . GLU A 1 95 ? -19.433 -2.722 30.021 1.00 83.88 95 GLU A O 1
ATOM 702 N N . LYS A 1 96 ? -18.033 -3.856 28.671 1.00 85.31 96 LYS A N 1
ATOM 703 C CA . LYS A 1 96 ? -18.482 -5.184 29.107 1.00 85.31 96 LYS A CA 1
ATOM 704 C C . LYS A 1 96 ? -18.169 -5.423 30.578 1.00 85.31 96 LYS A C 1
ATOM 706 O O . LYS A 1 96 ? -19.087 -5.762 31.315 1.00 85.31 96 LYS A O 1
ATOM 711 N N . ALA A 1 97 ? -16.938 -5.163 31.018 1.00 85.06 97 ALA A N 1
ATOM 712 C CA . ALA A 1 97 ? -16.548 -5.334 32.416 1.00 85.06 97 ALA A CA 1
ATOM 713 C C . ALA A 1 97 ? -17.401 -4.475 33.368 1.00 85.06 97 ALA A C 1
ATOM 715 O O . ALA A 1 97 ? -17.817 -4.942 34.428 1.00 85.06 97 ALA A O 1
ATOM 716 N N . VAL A 1 98 ? -17.725 -3.236 32.975 1.00 84.25 98 VAL A N 1
ATOM 717 C CA . VAL A 1 98 ? -18.621 -2.359 33.749 1.00 84.25 98 VAL A CA 1
ATOM 718 C C . VAL A 1 98 ? -20.039 -2.933 33.820 1.00 84.25 98 VAL A C 1
ATOM 720 O O . VAL A 1 98 ? -20.646 -2.935 34.892 1.00 84.25 98 VAL A O 1
ATOM 723 N N . ARG A 1 99 ? -20.579 -3.434 32.700 1.00 78.94 99 ARG A N 1
ATOM 724 C CA . ARG A 1 99 ? -21.917 -4.047 32.667 1.00 78.94 99 ARG A CA 1
ATOM 725 C C . ARG A 1 99 ? -21.973 -5.331 33.495 1.00 78.94 99 ARG A C 1
ATOM 727 O O . ARG A 1 99 ? -22.940 -5.517 34.226 1.00 78.94 99 ARG A O 1
ATOM 734 N N . GLU A 1 100 ? -20.953 -6.180 33.416 1.00 87.31 100 GLU A N 1
ATOM 735 C CA . GLU A 1 100 ? -20.853 -7.415 34.204 1.00 87.31 100 GLU A CA 1
ATOM 736 C C . GLU A 1 100 ? -20.791 -7.109 35.706 1.00 87.31 100 GLU A C 1
ATOM 738 O O . GLU A 1 100 ? -21.614 -7.616 36.464 1.00 87.31 100 GLU A O 1
ATOM 743 N N . ALA A 1 101 ? -19.940 -6.171 36.132 1.00 82.19 101 ALA A N 1
ATOM 744 C CA . ALA A 1 101 ? -19.874 -5.746 37.532 1.00 82.19 101 ALA A CA 1
ATOM 745 C C . ALA A 1 101 ? -21.205 -5.153 38.051 1.00 82.19 101 ALA A C 1
ATOM 747 O O . ALA A 1 101 ? -21.586 -5.351 39.211 1.00 82.19 101 ALA A O 1
ATOM 748 N N . ALA A 1 102 ? -21.946 -4.432 37.204 1.00 79.38 102 ALA A N 1
ATOM 749 C CA . ALA A 1 102 ? -23.271 -3.915 37.549 1.00 79.38 102 ALA A CA 1
ATOM 750 C C . ALA A 1 102 ? -24.317 -5.037 37.716 1.00 79.38 102 ALA A C 1
ATOM 752 O O . ALA A 1 102 ? -25.149 -4.979 38.624 1.00 79.38 102 ALA A O 1
ATOM 753 N N . VAL A 1 103 ? -24.270 -6.077 36.878 1.00 82.19 103 VAL A N 1
ATOM 754 C CA . VAL A 1 103 ? -25.142 -7.257 37.013 1.00 82.19 103 VAL A CA 1
ATOM 755 C C . VAL A 1 103 ? -24.804 -8.038 38.284 1.00 82.19 103 VAL A C 1
ATOM 757 O O . VAL A 1 103 ? -25.710 -8.357 39.057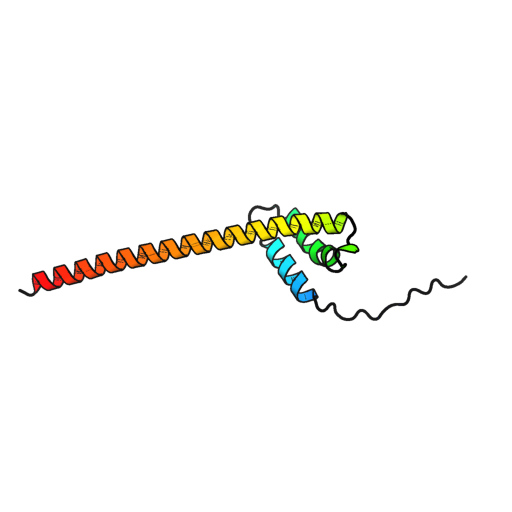 1.00 82.19 103 VAL A O 1
ATOM 760 N N . ASP A 1 104 ? -23.523 -8.284 38.552 1.00 76.44 104 ASP A N 1
ATOM 761 C CA . ASP A 1 104 ? -23.073 -9.011 39.744 1.00 76.44 104 ASP A CA 1
ATOM 762 C C . ASP A 1 104 ? -23.464 -8.284 41.039 1.00 76.44 104 ASP A C 1
ATOM 764 O O . ASP A 1 104 ? -23.997 -8.888 41.970 1.00 76.44 104 ASP A O 1
ATOM 768 N N . SER A 1 105 ? -23.286 -6.961 41.093 1.00 71.94 105 SER A N 1
ATOM 769 C CA . SER A 1 105 ? -23.700 -6.168 42.262 1.00 71.94 105 SER A CA 1
ATOM 770 C C . SER A 1 105 ? -25.220 -6.152 42.470 1.00 71.94 105 SER A C 1
ATOM 772 O O . SER A 1 105 ? -25.688 -6.231 43.607 1.00 71.94 105 SER A O 1
ATOM 774 N N . THR A 1 106 ? -26.008 -6.109 41.392 1.00 70.50 106 THR A N 1
ATOM 775 C CA . THR A 1 106 ? -27.478 -6.116 41.482 1.00 70.50 106 THR A CA 1
ATOM 776 C C . THR A 1 106 ? -28.011 -7.492 41.892 1.00 70.50 106 THR A C 1
ATOM 778 O O . THR A 1 106 ? -28.886 -7.588 42.751 1.00 70.50 106 THR A O 1
ATOM 781 N N . THR A 1 107 ? -27.458 -8.575 41.340 1.00 71.94 107 THR A N 1
ATOM 782 C CA . THR A 1 107 ? -27.838 -9.949 41.712 1.00 71.94 107 THR A CA 1
ATOM 783 C C . THR A 1 107 ? -27.469 -10.278 43.159 1.00 71.94 107 THR A C 1
ATOM 785 O O . THR A 1 107 ? -28.282 -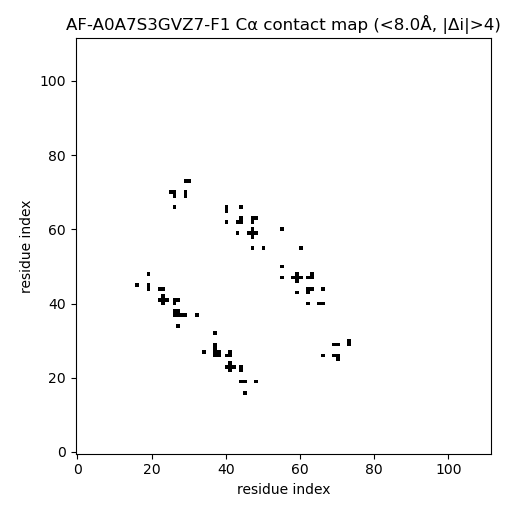10.876 43.863 1.00 71.94 107 THR A O 1
ATOM 788 N N . ALA A 1 108 ? -26.316 -9.810 43.648 1.00 67.06 108 ALA A N 1
ATOM 789 C CA . ALA A 1 108 ? -25.932 -9.941 45.053 1.00 67.06 108 ALA A CA 1
ATOM 790 C C . ALA A 1 108 ? -26.874 -9.181 46.007 1.00 67.06 108 ALA A C 1
ATOM 792 O O . ALA A 1 108 ? -27.137 -9.650 47.112 1.00 67.06 108 ALA A O 1
ATOM 793 N N . SER A 1 109 ? -27.416 -8.032 45.585 1.00 68.88 109 SER A N 1
ATOM 794 C CA . SER A 1 109 ? -28.319 -7.211 46.403 1.00 68.88 109 SER A CA 1
ATOM 795 C C . SER A 1 109 ? -29.772 -7.701 46.431 1.00 68.88 109 SER A C 1
ATOM 797 O O . SER A 1 109 ? -30.497 -7.330 47.350 1.00 68.88 109 SER A O 1
ATOM 799 N N . CYS A 1 110 ? -30.230 -8.475 45.442 1.00 61.44 110 CYS A N 1
ATOM 800 C CA . CYS A 1 110 ? -31.609 -8.985 45.386 1.00 61.44 110 CYS A CA 1
ATOM 801 C C . CYS A 1 110 ? -31.776 -10.399 45.971 1.00 61.44 110 CYS A C 1
ATOM 803 O O . CYS A 1 110 ? -32.899 -10.893 46.042 1.00 61.44 110 CYS A O 1
ATOM 805 N N . ALA A 1 111 ? -30.679 -11.061 46.352 1.00 58.41 111 ALA A N 1
ATOM 806 C CA . ALA A 1 111 ? -30.675 -12.421 46.898 1.00 58.41 111 ALA A CA 1
ATOM 807 C C . ALA A 1 111 ? -30.599 -12.489 48.442 1.00 58.41 111 ALA A C 1
ATOM 809 O O . ALA A 1 111 ? -30.522 -13.592 48.987 1.00 58.41 111 ALA A O 1
ATOM 810 N N . GLY A 1 112 ? -30.604 -11.342 49.134 1.00 49.66 112 GLY A N 1
ATOM 811 C CA . GLY A 1 112 ? -30.693 -11.224 50.598 1.00 49.66 112 GLY A CA 1
ATOM 812 C C . GLY A 1 112 ? -32.034 -10.658 51.034 1.00 49.66 112 GLY A C 1
ATOM 813 O O . GLY A 1 112 ? -32.510 -11.081 52.110 1.00 49.66 112 GLY A O 1
#

pLDDT: mean 82.9, std 15.97, range [30.36, 95.75]

Solvent-accessible surface area (backbone atoms only — not comparable to full-atom values): 6560 Å² total; per-residue (Å²): 138,81,81,86,81,78,80,78,69,80,82,66,79,65,89,57,50,68,57,36,52,53,52,21,49,54,44,55,67,43,79,98,59,60,67,69,57,24,52,52,52,28,67,40,38,54,73,35,61,74,42,59,77,95,69,44,52,72,66,28,49,53,52,48,54,54,50,50,52,53,50,50,53,47,51,51,51,52,53,50,52,51,53,55,49,54,50,52,50,53,52,51,52,51,53,47,54,55,52,51,53,52,50,54,55,50,56,63,67,72,76,114

Organism: NCBI:txid89044

Sequence (112 aa):
GVASAAKKGRRTADPDLAKYDSIAAVVRDADGYPSGIKAMLASAVKVSLAAPRDLRHGFAESMVAMMEEVLKSVEASVRQKVAELELKVGESDQEKAVREAAVDSTTASCAG